Protein AF-A0A6A4ZDL8-F1 (afdb_mo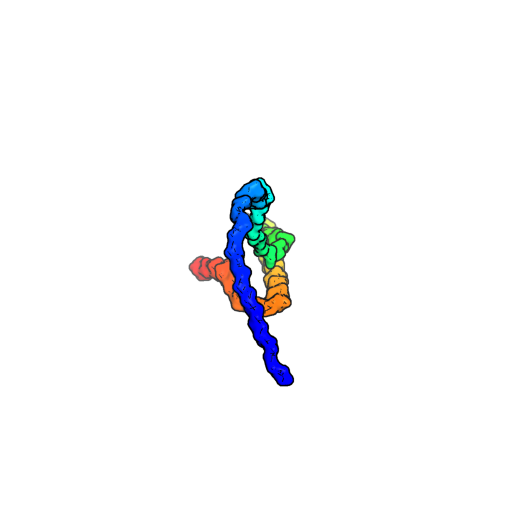nomer_lite)

Secondary structure (DSSP, 8-state):
------PPP----------S--GGGGSSS---------------S---HHHHHHHHHHHHHHHHHHH-TTT-S-THHHHHHHHHHHHHHHHHHHHHHHTTT---HHHHHHHHHHHHHHHHHHHHHH-

Structure (mmCIF, N/CA/C/O backbone):
data_AF-A0A6A4ZDL8-F1
#
_entry.id   AF-A0A6A4ZDL8-F1
#
loop_
_atom_site.group_PDB
_atom_site.id
_atom_site.type_symbol
_atom_site.label_atom_id
_atom_site.label_alt_id
_atom_site.label_comp_id
_atom_site.label_asym_id
_atom_site.label_entity_id
_atom_site.label_seq_id
_atom_site.pdbx_PDB_ins_code
_atom_site.Cartn_x
_atom_site.Cartn_y
_atom_site.Cartn_z
_atom_site.occupancy
_atom_site.B_iso_or_equiv
_atom_site.auth_seq_id
_atom_site.auth_comp_id
_atom_site.auth_asym_id
_atom_site.auth_atom_id
_atom_site.pdbx_PDB_model_num
ATOM 1 N N . MET A 1 1 ? -72.215 -21.010 59.159 1.00 45.88 1 MET A N 1
ATOM 2 C CA . MET A 1 1 ? -72.603 -22.416 58.915 1.00 45.88 1 MET A CA 1
ATOM 3 C C . MET A 1 1 ? -72.980 -22.518 57.434 1.00 45.88 1 MET A C 1
ATOM 5 O O . MET A 1 1 ? -73.878 -21.794 57.033 1.00 45.88 1 MET A O 1
ATOM 9 N N . LEU A 1 2 ? -72.205 -23.264 56.630 1.00 53.69 2 LEU A N 1
ATOM 10 C CA . LEU A 1 2 ? -72.341 -23.511 55.169 1.00 53.69 2 LEU A CA 1
ATOM 11 C C . LEU A 1 2 ? -73.713 -24.126 54.776 1.00 53.69 2 LEU A C 1
ATOM 13 O O . LEU A 1 2 ? -74.384 -24.572 55.709 1.00 53.69 2 LEU A O 1
ATOM 17 N N . PRO A 1 3 ? -74.111 -24.269 53.477 1.00 63.19 3 PRO A N 1
ATOM 18 C CA . PRO A 1 3 ? -73.304 -24.246 52.224 1.00 63.19 3 PRO A CA 1
ATOM 19 C C . PRO A 1 3 ? -73.898 -23.484 50.993 1.00 63.19 3 PRO A C 1
ATOM 21 O O . PRO A 1 3 ? -75.104 -23.262 50.930 1.00 63.19 3 PRO A O 1
ATOM 24 N N . PRO A 1 4 ? -73.100 -23.167 49.944 1.00 60.72 4 PRO A N 1
ATOM 25 C CA . PRO A 1 4 ? -73.609 -22.849 48.603 1.00 60.72 4 PRO A CA 1
ATOM 26 C C . PRO A 1 4 ? -73.705 -24.118 47.730 1.00 60.72 4 PRO A C 1
ATOM 28 O O . PRO A 1 4 ? -72.697 -24.762 47.443 1.00 60.72 4 PRO A O 1
ATOM 31 N N . HIS A 1 5 ? -74.919 -24.480 47.302 1.00 64.38 5 HIS A N 1
ATOM 32 C CA . HIS A 1 5 ? -75.183 -25.628 46.427 1.00 64.38 5 HIS A CA 1
ATOM 33 C C . HIS A 1 5 ? -75.458 -25.182 44.979 1.00 64.38 5 HIS A C 1
ATOM 35 O O . HIS A 1 5 ? -76.423 -24.477 44.710 1.00 64.38 5 HIS A O 1
ATOM 41 N N . ALA A 1 6 ? -74.570 -25.626 44.086 1.00 61.38 6 ALA A N 1
ATOM 42 C CA . ALA A 1 6 ? -74.754 -26.023 42.686 1.00 61.38 6 ALA A CA 1
ATOM 43 C C . ALA A 1 6 ? -75.804 -25.307 41.802 1.00 61.38 6 ALA A C 1
ATOM 45 O O . ALA A 1 6 ? -77.006 -25.537 41.896 1.00 61.38 6 ALA A O 1
ATOM 46 N N . THR A 1 7 ? -75.304 -24.582 40.800 1.00 68.44 7 THR A N 1
ATOM 47 C CA . THR A 1 7 ? -75.997 -24.295 39.534 1.00 68.44 7 THR A CA 1
ATOM 48 C C . THR A 1 7 ? -76.058 -25.566 38.672 1.00 68.44 7 THR A C 1
ATOM 50 O O . THR A 1 7 ? -75.014 -26.201 38.500 1.00 68.44 7 THR A O 1
ATOM 53 N N . PRO A 1 8 ? -77.201 -25.936 38.067 1.00 63.53 8 PRO A N 1
ATOM 54 C CA . PRO A 1 8 ? -77.215 -26.918 36.996 1.00 63.53 8 PRO A CA 1
ATOM 55 C C . PRO A 1 8 ? -77.101 -26.248 35.620 1.00 63.53 8 PRO A C 1
ATOM 57 O O . PRO A 1 8 ? -77.808 -25.304 35.273 1.00 63.53 8 PRO A O 1
ATOM 60 N N . LEU A 1 9 ? -76.171 -26.808 34.859 1.00 63.38 9 LEU A N 1
ATOM 61 C CA . LEU A 1 9 ? -75.949 -26.711 33.426 1.00 63.38 9 LEU A CA 1
ATOM 62 C C . LEU A 1 9 ? -77.227 -27.092 32.649 1.00 63.38 9 LEU A C 1
ATOM 64 O O . LEU A 1 9 ? -77.770 -28.171 32.878 1.00 63.38 9 LEU A O 1
ATOM 68 N N . ASN A 1 10 ? -77.667 -26.267 31.693 1.00 58.25 10 ASN A N 1
ATOM 69 C CA . ASN A 1 10 ? -78.458 -26.759 30.563 1.00 58.25 10 ASN A CA 1
ATOM 70 C C . ASN A 1 10 ? -77.912 -26.188 29.246 1.00 58.25 10 ASN A C 1
ATOM 72 O O . ASN A 1 10 ? -77.596 -25.005 29.136 1.00 58.25 10 ASN A O 1
ATOM 76 N N . SER A 1 11 ? -77.736 -27.101 28.302 1.00 57.69 11 SER A N 1
ATOM 77 C CA . SER A 1 11 ? -76.940 -27.055 27.071 1.00 57.69 11 SER A CA 1
ATOM 78 C C . SER A 1 11 ? -77.685 -26.483 25.838 1.00 57.69 11 SER A C 1
ATOM 80 O O . SER A 1 11 ? -78.909 -26.374 25.873 1.00 57.69 11 SER A O 1
ATOM 82 N N . PRO A 1 12 ? -76.954 -26.133 24.748 1.00 64.69 12 PRO A N 1
ATOM 83 C CA . PRO A 1 12 ? -77.443 -25.530 23.483 1.00 64.69 12 PRO A CA 1
ATOM 84 C C . PRO A 1 12 ? -77.886 -26.638 22.479 1.00 64.69 12 PRO A C 1
ATOM 86 O O . PRO A 1 12 ? -77.955 -27.784 22.928 1.00 64.69 12 PRO A O 1
ATOM 89 N N . PRO A 1 13 ? -78.108 -26.440 21.147 1.00 57.00 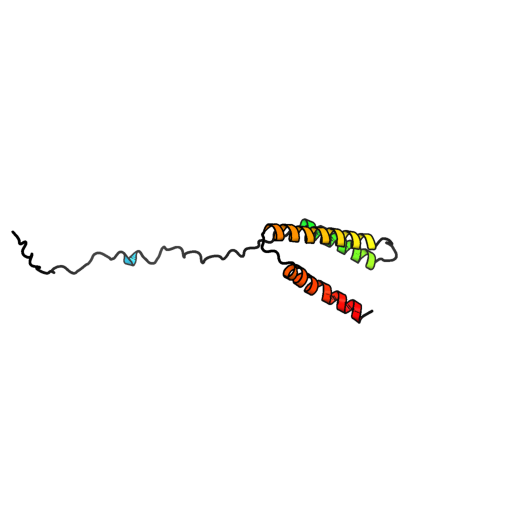13 PRO A N 1
ATOM 90 C CA . PRO A 1 13 ? -78.120 -25.244 20.276 1.00 57.00 13 PRO A CA 1
ATOM 91 C C . PRO A 1 13 ? -79.356 -25.161 19.331 1.00 57.00 13 PRO A C 1
ATOM 93 O O . PRO A 1 13 ? -79.997 -26.162 19.029 1.00 57.00 13 PRO A O 1
ATOM 96 N N . THR A 1 14 ? -79.673 -24.001 18.750 1.00 54.94 14 THR A N 1
ATOM 97 C CA . THR A 1 14 ? -80.471 -23.937 17.502 1.00 54.94 14 THR A CA 1
ATOM 98 C C . THR A 1 14 ? -80.088 -22.677 16.739 1.00 54.94 14 THR A C 1
ATOM 100 O O . THR A 1 14 ? -80.277 -21.575 17.245 1.00 54.94 14 THR A O 1
ATOM 103 N N . GLY A 1 15 ? -79.526 -22.856 15.544 1.00 46.91 15 GLY A N 1
ATOM 104 C CA . GLY A 1 15 ? -79.134 -21.768 14.647 1.00 46.91 15 GLY A CA 1
ATOM 105 C C . GLY A 1 15 ? -77.670 -21.840 14.223 1.00 46.91 15 GLY A C 1
ATOM 106 O O . GLY A 1 15 ? -76.905 -20.916 14.482 1.00 46.91 15 GLY A O 1
ATOM 107 N N . ALA A 1 16 ? -77.271 -22.951 13.605 1.00 47.09 16 ALA A N 1
ATOM 108 C CA . ALA A 1 16 ? -76.225 -22.896 12.588 1.00 47.09 16 ALA A CA 1
ATOM 109 C C . ALA A 1 16 ? -76.858 -22.395 11.276 1.00 47.09 16 ALA A C 1
ATOM 111 O O . ALA A 1 16 ? -78.072 -22.506 11.128 1.00 47.09 16 ALA A O 1
ATOM 112 N N . GLU A 1 17 ? -76.014 -21.918 10.353 1.00 48.44 17 GLU A N 1
ATOM 113 C CA . GLU A 1 17 ? -76.322 -21.427 8.992 1.00 48.44 17 GLU A CA 1
ATOM 114 C C . GLU A 1 17 ? -76.623 -19.914 8.960 1.00 48.44 17 GLU A C 1
ATOM 116 O O . GLU A 1 17 ? -77.759 -19.478 9.075 1.00 48.44 17 GLU A O 1
ATOM 121 N N . SER A 1 18 ? -75.647 -18.993 8.987 1.00 50.56 18 SER A N 1
ATOM 122 C CA . SER A 1 18 ? -74.374 -18.868 8.247 1.00 50.56 18 SER A CA 1
ATOM 123 C C . SER A 1 18 ? -74.539 -18.734 6.730 1.00 50.56 18 SER A C 1
ATOM 125 O O . SER A 1 18 ? -74.038 -19.559 5.978 1.00 50.56 18 SER A O 1
ATOM 127 N N . ASP A 1 19 ? -75.189 -17.651 6.301 1.00 52.19 19 ASP A N 1
ATOM 128 C CA . ASP A 1 19 ? -75.126 -17.172 4.913 1.00 52.19 19 ASP A CA 1
ATOM 129 C C . ASP A 1 19 ? -74.842 -15.660 4.866 1.00 52.19 19 ASP A C 1
ATOM 131 O O . ASP A 1 19 ? -75.490 -14.855 4.201 1.00 52.19 19 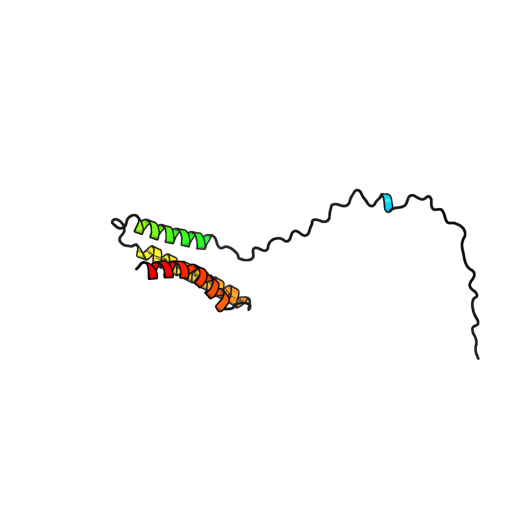ASP A O 1
ATOM 135 N N . THR A 1 20 ? -73.848 -15.250 5.653 1.00 56.06 20 THR A N 1
ATOM 136 C CA . THR A 1 20 ? -73.175 -13.963 5.484 1.00 56.06 20 THR A CA 1
ATOM 137 C C . THR A 1 20 ? -71.764 -14.264 5.021 1.00 56.06 20 THR A C 1
ATOM 139 O O . THR A 1 20 ? -70.924 -14.679 5.821 1.00 56.06 20 THR A O 1
ATOM 142 N N . LEU A 1 21 ? -71.569 -14.109 3.713 1.00 51.59 21 LEU A N 1
ATOM 143 C CA . LEU A 1 21 ? -70.305 -14.002 2.996 1.00 51.59 21 LEU A CA 1
ATOM 144 C C . LEU A 1 21 ? -69.114 -13.765 3.940 1.00 51.59 21 LEU A C 1
ATOM 146 O O . LEU A 1 21 ? -68.959 -12.707 4.554 1.00 51.59 21 LEU A O 1
ATOM 150 N N . HIS A 1 22 ? -68.331 -14.825 4.099 1.00 55.47 22 HIS A N 1
ATOM 151 C CA . HIS A 1 22 ? -67.212 -14.919 5.018 1.00 55.47 22 HIS A CA 1
ATOM 152 C C . HIS A 1 22 ? -66.142 -13.876 4.633 1.00 55.47 22 HIS A C 1
ATOM 154 O O . HIS A 1 22 ? -65.818 -13.750 3.452 1.00 55.47 22 HIS A O 1
ATOM 160 N N . PRO A 1 23 ? -65.498 -13.186 5.591 1.00 58.38 23 PRO A N 1
ATOM 161 C CA . PRO A 1 23 ? -64.386 -12.263 5.321 1.00 58.38 23 PRO A CA 1
ATOM 162 C C . PRO A 1 23 ? -63.163 -12.896 4.621 1.00 58.38 23 PRO A C 1
ATOM 164 O O . PRO A 1 23 ? -62.200 -12.191 4.321 1.00 58.38 23 PRO A O 1
ATOM 167 N N . SER A 1 24 ? -63.178 -14.211 4.374 1.00 57.00 24 SER A N 1
ATOM 168 C CA . SER A 1 24 ? -62.089 -14.972 3.755 1.00 57.00 24 SER A CA 1
ATOM 169 C C . SER A 1 24 ? -61.930 -14.729 2.251 1.00 57.00 24 SER A C 1
ATOM 171 O O . SER A 1 24 ? -60.833 -14.947 1.745 1.00 57.00 24 SER A O 1
ATOM 173 N N . ASP A 1 25 ? -62.939 -14.199 1.550 1.00 51.25 25 ASP A N 1
ATOM 174 C CA . ASP A 1 25 ? -62.797 -13.826 0.127 1.00 51.25 25 ASP A CA 1
ATOM 175 C C . ASP A 1 25 ? -62.057 -12.484 -0.054 1.00 51.25 25 ASP A C 1
ATOM 177 O O . ASP A 1 25 ? -61.507 -12.189 -1.114 1.00 51.25 25 ASP A O 1
ATOM 181 N N . THR A 1 26 ? -61.947 -11.697 1.021 1.00 55.72 26 THR A N 1
ATOM 182 C CA . THR A 1 26 ? -61.179 -10.440 1.078 1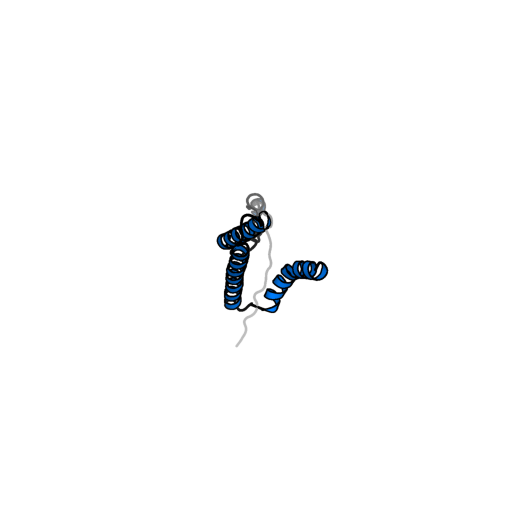.00 55.72 26 THR A CA 1
ATOM 183 C C . THR A 1 26 ? -59.675 -10.681 1.308 1.00 55.72 26 THR A C 1
ATOM 185 O O . THR A 1 26 ? -58.878 -9.744 1.275 1.00 55.72 26 THR A O 1
ATOM 188 N N . LEU A 1 27 ? -59.242 -11.931 1.523 1.00 58.44 27 LEU A N 1
ATOM 189 C CA . LEU A 1 27 ? -57.893 -12.275 1.995 1.00 58.44 27 LEU A CA 1
ATOM 190 C C . LEU A 1 27 ? -56.911 -12.809 0.930 1.00 58.44 27 LEU A C 1
ATOM 192 O O . LEU A 1 27 ? -55.923 -13.428 1.320 1.00 58.44 27 LEU A O 1
ATOM 196 N N . LEU A 1 28 ? -57.092 -12.576 -0.384 1.00 59.75 28 LEU A N 1
ATOM 197 C CA . LEU A 1 28 ? -56.104 -13.073 -1.373 1.00 59.75 28 LEU A CA 1
ATOM 198 C C . LEU A 1 28 ? -55.646 -12.188 -2.550 1.00 59.75 28 LEU A C 1
ATOM 200 O O . LEU A 1 28 ? -54.766 -12.650 -3.274 1.00 59.75 28 LEU A O 1
ATOM 204 N N . LEU A 1 29 ? -56.108 -10.943 -2.757 1.00 59.31 29 LEU A N 1
ATOM 205 C CA . LEU A 1 29 ? -55.674 -10.181 -3.957 1.00 59.31 29 LEU A CA 1
ATOM 206 C C . LEU A 1 29 ? -55.054 -8.792 -3.746 1.00 59.31 29 LEU A C 1
ATOM 208 O O . LEU A 1 29 ? -54.631 -8.177 -4.719 1.00 59.31 29 LEU A O 1
ATOM 212 N N . THR A 1 30 ? -54.869 -8.335 -2.504 1.00 61.12 30 THR A N 1
ATOM 213 C CA . THR A 1 30 ? -54.086 -7.110 -2.240 1.00 61.12 30 THR A CA 1
ATOM 214 C C . THR A 1 30 ? -53.238 -7.249 -0.977 1.00 61.12 30 THR A C 1
ATOM 216 O O . THR A 1 30 ? -53.388 -6.510 -0.010 1.00 61.12 30 THR A O 1
ATOM 219 N N . MET A 1 31 ? -52.313 -8.207 -0.972 1.00 58.75 31 MET A N 1
ATOM 220 C CA . MET A 1 31 ? -51.112 -8.103 -0.145 1.00 58.75 31 MET A CA 1
ATOM 221 C C . MET A 1 31 ? -49.946 -7.778 -1.079 1.00 58.75 31 MET A C 1
ATOM 223 O O . MET A 1 31 ? -49.618 -8.614 -1.923 1.00 58.75 31 MET A O 1
ATOM 227 N N . PRO A 1 32 ? -49.285 -6.610 -0.972 1.00 64.62 32 PRO A N 1
ATOM 228 C CA . PRO A 1 32 ? -47.961 -6.488 -1.552 1.00 64.62 32 PRO A CA 1
ATOM 229 C C . PRO A 1 32 ? -47.081 -7.521 -0.848 1.00 64.62 32 PRO A C 1
ATOM 231 O O . PRO A 1 32 ? -46.961 -7.520 0.380 1.00 64.62 32 PRO A O 1
ATOM 234 N N . ALA A 1 33 ? -46.524 -8.442 -1.632 1.00 62.84 33 ALA A N 1
ATOM 235 C CA . ALA A 1 33 ? -45.557 -9.419 -1.172 1.00 62.84 33 ALA A CA 1
ATOM 236 C C . ALA A 1 33 ? -44.541 -8.728 -0.253 1.00 62.84 33 ALA A C 1
ATOM 238 O O . ALA A 1 33 ? -43.861 -7.783 -0.656 1.00 62.84 33 ALA A O 1
ATOM 239 N N . LYS A 1 34 ? -44.485 -9.186 1.002 1.00 53.62 34 LYS A N 1
ATOM 240 C CA . LYS A 1 34 ? -43.476 -8.802 1.989 1.00 53.62 34 LYS A CA 1
ATOM 241 C C . LYS A 1 34 ? -42.121 -8.870 1.280 1.00 53.62 34 LYS A C 1
ATOM 243 O O . LYS A 1 34 ? -41.770 -9.964 0.833 1.00 53.62 34 LYS A O 1
ATOM 248 N N . PRO A 1 35 ? -41.399 -7.748 1.100 1.00 61.12 35 PRO A N 1
ATOM 249 C CA . PRO A 1 35 ? -40.148 -7.779 0.370 1.00 61.12 35 PRO A CA 1
ATOM 250 C C . PRO A 1 35 ? -39.255 -8.765 1.106 1.00 61.12 35 PRO A C 1
ATOM 252 O O . PRO A 1 35 ? -38.998 -8.613 2.305 1.00 61.12 35 PRO A O 1
ATOM 255 N N . ALA A 1 36 ? -38.889 -9.833 0.395 1.00 64.12 36 ALA A N 1
ATOM 256 C CA . ALA A 1 36 ? -37.918 -10.803 0.848 1.00 64.12 36 ALA A CA 1
ATOM 257 C C . ALA A 1 36 ? -36.763 -10.015 1.451 1.00 64.12 36 ALA A C 1
ATOM 259 O O . ALA A 1 36 ? -36.272 -9.080 0.818 1.00 64.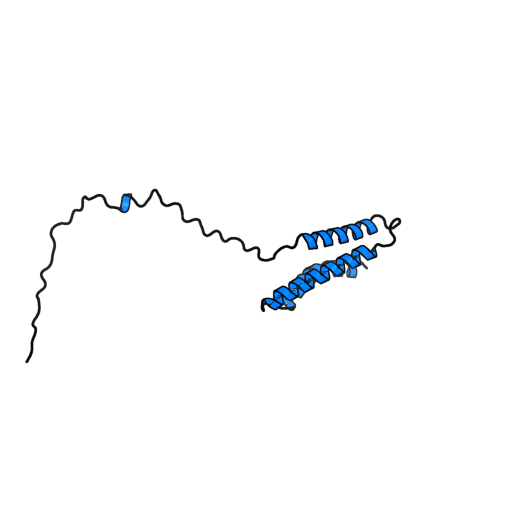12 36 ALA A O 1
ATOM 260 N N . LEU A 1 37 ? -36.439 -10.342 2.700 1.00 59.59 37 LEU A N 1
ATOM 261 C CA . LEU A 1 37 ? -35.378 -9.751 3.496 1.00 59.59 37 LEU A CA 1
ATOM 262 C C . LEU A 1 37 ? -34.147 -9.560 2.600 1.00 59.59 37 LEU A C 1
ATOM 264 O O . LEU A 1 37 ? -33.392 -10.502 2.370 1.00 59.59 37 LEU A O 1
ATOM 268 N N . GLN A 1 38 ? -33.979 -8.364 2.032 1.00 62.44 38 GLN A N 1
ATOM 269 C CA . GLN A 1 38 ? -32.783 -8.041 1.281 1.00 62.44 38 GLN A CA 1
ATOM 270 C C . GLN A 1 38 ? -31.703 -7.953 2.343 1.00 62.44 38 GLN A C 1
ATOM 272 O O . GLN A 1 38 ? -31.599 -6.960 3.062 1.00 62.44 38 GLN A O 1
ATOM 277 N N . THR A 1 39 ? -30.946 -9.036 2.504 1.00 57.31 39 THR A N 1
ATOM 278 C CA . THR A 1 39 ? -29.682 -9.025 3.223 1.00 57.31 39 THR A CA 1
ATOM 279 C C . THR A 1 39 ? -28.790 -8.064 2.458 1.00 57.31 39 THR A C 1
ATOM 281 O O . THR A 1 39 ? -28.117 -8.439 1.493 1.00 57.31 39 THR A O 1
ATOM 284 N N . HIS A 1 40 ? -28.882 -6.788 2.824 1.00 52.56 40 HIS A N 1
ATOM 285 C CA . HIS A 1 40 ? -28.004 -5.744 2.348 1.00 52.56 40 HIS A CA 1
ATOM 286 C C . HIS A 1 40 ? -26.605 -6.251 2.670 1.00 52.56 40 HIS A C 1
ATOM 288 O O . HIS A 1 40 ? -26.251 -6.394 3.840 1.00 52.56 40 HIS A O 1
ATOM 294 N N . HIS A 1 41 ? -25.866 -6.661 1.640 1.00 55.06 41 HIS A N 1
ATOM 295 C CA . HIS A 1 41 ? -24.524 -7.181 1.816 1.00 55.06 41 HIS A CA 1
ATOM 296 C C . HIS A 1 41 ? -23.721 -6.040 2.419 1.00 55.06 41 HIS A C 1
ATOM 298 O O . HIS A 1 41 ? -23.435 -5.035 1.766 1.00 55.06 41 HIS A O 1
ATOM 304 N N . SER A 1 42 ? -23.459 -6.153 3.715 1.00 47.38 42 SER A N 1
ATOM 305 C CA . SER A 1 42 ? -22.640 -5.215 4.446 1.00 47.38 42 SER A CA 1
ATOM 306 C C . SER A 1 42 ? -21.289 -5.172 3.742 1.00 47.38 42 SER A C 1
ATOM 308 O O . SER A 1 42 ? -20.502 -6.112 3.835 1.00 47.38 42 SER A O 1
ATOM 310 N N . HIS A 1 43 ? -20.986 -4.059 3.085 1.00 56.69 43 HIS A N 1
ATOM 311 C CA . HIS A 1 43 ? -19.616 -3.665 2.798 1.00 56.69 43 HIS A CA 1
ATOM 312 C C . HIS A 1 43 ? -19.132 -2.725 3.915 1.00 56.69 43 HIS A C 1
ATOM 314 O O . HIS A 1 43 ? -19.185 -1.510 3.733 1.00 56.69 43 HIS A O 1
ATOM 320 N N . PRO A 1 44 ? -18.632 -3.201 5.078 1.00 51.97 44 PRO A N 1
ATOM 321 C CA . PRO A 1 44 ? -18.043 -2.315 6.066 1.00 51.97 44 PRO A CA 1
ATOM 322 C C . PRO A 1 44 ? -16.515 -2.423 6.046 1.00 51.97 44 PRO A C 1
ATOM 324 O O . PRO A 1 44 ? -15.875 -2.565 7.087 1.00 51.97 44 PRO A O 1
ATOM 327 N N . ILE A 1 45 ? -15.897 -2.296 4.874 1.00 58.62 45 ILE A N 1
ATOM 328 C CA . ILE A 1 45 ? -14.533 -1.772 4.801 1.00 58.62 45 ILE A CA 1
ATOM 329 C C . ILE A 1 45 ? -14.610 -0.568 3.882 1.00 58.62 45 ILE A C 1
ATOM 331 O O . ILE A 1 45 ? -14.669 -0.721 2.671 1.00 58.62 45 ILE A O 1
ATOM 335 N N . ALA A 1 46 ? -14.666 0.625 4.480 1.00 61.81 46 ALA A N 1
ATOM 336 C CA . ALA A 1 46 ? -14.574 1.890 3.763 1.00 61.81 46 ALA A CA 1
ATOM 337 C C . ALA A 1 46 ? -13.321 1.867 2.874 1.00 61.81 46 ALA A C 1
ATOM 339 O O . ALA A 1 46 ? -12.199 2.038 3.361 1.00 61.81 46 ALA A O 1
ATOM 340 N N . TYR A 1 47 ? -13.531 1.565 1.596 1.00 63.91 47 TYR A N 1
ATOM 341 C CA . TYR A 1 47 ? -12.500 1.528 0.579 1.00 63.91 47 TYR A CA 1
ATOM 342 C C . TYR A 1 47 ? -12.054 2.960 0.328 1.00 63.91 47 TYR A C 1
ATOM 344 O O . TYR A 1 47 ? -12.859 3.805 -0.059 1.00 63.91 47 TYR A O 1
ATOM 352 N N . ARG A 1 48 ? -10.784 3.256 0.607 1.00 71.94 48 ARG A N 1
ATOM 353 C CA . ARG A 1 48 ? -10.242 4.601 0.422 1.00 71.94 48 ARG A CA 1
ATOM 354 C C . ARG A 1 48 ? -9.541 4.665 -0.925 1.00 71.94 48 ARG A C 1
ATOM 356 O O . ARG A 1 48 ? -8.332 4.447 -1.005 1.00 71.94 48 ARG A O 1
ATOM 363 N N . ALA A 1 49 ? -10.340 4.913 -1.960 1.00 79.44 49 ALA A N 1
ATOM 364 C CA . ALA A 1 49 ? -9.887 4.967 -3.346 1.00 79.44 49 ALA A CA 1
ATOM 365 C C . ALA A 1 49 ? -8.716 5.946 -3.534 1.00 79.44 49 ALA A C 1
ATOM 367 O O . ALA A 1 49 ? -7.786 5.633 -4.265 1.00 79.44 49 ALA A O 1
ATOM 368 N N . ASP A 1 50 ? -8.700 7.058 -2.795 1.00 83.88 50 ASP A N 1
ATOM 369 C CA . ASP A 1 50 ? -7.644 8.078 -2.865 1.00 83.88 50 ASP A CA 1
ATOM 370 C C . ASP A 1 50 ? -6.245 7.503 -2.574 1.00 83.88 50 ASP A C 1
ATOM 372 O O . ASP A 1 50 ? -5.276 7.782 -3.279 1.00 83.88 50 ASP A O 1
ATOM 376 N N . ILE A 1 51 ? -6.138 6.649 -1.550 1.00 84.25 51 ILE A N 1
ATOM 377 C CA . ILE A 1 51 ? -4.861 6.055 -1.125 1.00 84.25 51 ILE A CA 1
ATOM 378 C C . ILE A 1 51 ? -4.442 4.932 -2.074 1.00 84.25 51 ILE A C 1
ATOM 380 O O . ILE A 1 51 ? -3.253 4.743 -2.332 1.00 84.25 51 ILE A O 1
ATOM 384 N N . ASP A 1 52 ? -5.411 4.195 -2.615 1.00 85.00 52 ASP A N 1
ATOM 385 C CA . ASP A 1 52 ? -5.132 3.176 -3.622 1.00 85.00 52 ASP A CA 1
ATOM 386 C C . ASP A 1 52 ? -4.688 3.795 -4.958 1.00 85.00 52 ASP A C 1
ATOM 388 O O . ASP A 1 52 ? -3.740 3.309 -5.572 1.00 85.00 52 ASP A O 1
ATOM 392 N N . GLY A 1 53 ? -5.278 4.928 -5.350 1.00 86.81 53 GLY A N 1
ATOM 393 C CA . GLY A 1 53 ? -4.859 5.714 -6.511 1.00 86.81 53 GLY A CA 1
ATOM 394 C C . GLY A 1 53 ? -3.434 6.248 -6.368 1.00 86.81 53 GLY A C 1
ATOM 395 O O . GLY A 1 53 ? -2.631 6.126 -7.293 1.00 86.81 53 GLY A O 1
ATOM 396 N N . LEU A 1 54 ? -3.068 6.748 -5.183 1.00 88.00 54 LEU A N 1
ATOM 397 C CA . LEU A 1 54 ? -1.697 7.189 -4.913 1.00 88.00 54 LEU A CA 1
ATOM 398 C C . LEU A 1 54 ? -0.695 6.023 -4.986 1.00 88.00 54 LEU A C 1
ATOM 400 O O . LEU A 1 54 ? 0.413 6.171 -5.503 1.00 88.00 54 LEU A O 1
ATOM 404 N N . ARG A 1 55 ? -1.100 4.834 -4.529 1.00 88.44 55 ARG A N 1
ATOM 405 C CA . ARG A 1 55 ? -0.299 3.615 -4.669 1.00 88.44 55 ARG A CA 1
ATOM 406 C C . ARG A 1 55 ? -0.150 3.200 -6.135 1.00 88.44 55 ARG A C 1
ATOM 408 O O . ARG A 1 55 ? 0.951 2.835 -6.542 1.00 88.44 55 ARG A O 1
ATOM 415 N N . ALA A 1 56 ? -1.220 3.273 -6.926 1.00 90.19 56 ALA A N 1
ATOM 416 C CA . ALA A 1 56 ? -1.186 2.984 -8.359 1.00 90.19 56 ALA A CA 1
ATOM 417 C C . ALA A 1 56 ? -0.254 3.945 -9.109 1.00 90.19 56 ALA A C 1
ATOM 419 O O . ALA A 1 56 ? 0.529 3.508 -9.953 1.00 90.19 56 ALA A O 1
ATOM 420 N N . LEU A 1 57 ? -0.266 5.231 -8.748 1.00 90.88 57 LEU A N 1
ATOM 421 C CA . LEU A 1 57 ? 0.661 6.220 -9.292 1.00 90.88 57 LEU A CA 1
ATOM 422 C C . LEU A 1 57 ? 2.120 5.871 -8.958 1.00 90.88 57 LEU A C 1
ATOM 424 O O . LEU A 1 57 ? 2.972 5.889 -9.845 1.00 90.88 57 LEU A O 1
ATOM 428 N N . ALA A 1 58 ? 2.402 5.483 -7.709 1.00 90.00 58 ALA A N 1
ATOM 429 C CA . ALA A 1 58 ? 3.742 5.071 -7.294 1.00 90.00 58 ALA A CA 1
ATOM 430 C C . ALA A 1 58 ? 4.236 3.840 -8.077 1.00 90.00 58 ALA A C 1
ATOM 432 O O . ALA A 1 58 ? 5.340 3.856 -8.617 1.00 90.00 58 ALA A O 1
ATOM 433 N N . VAL A 1 59 ? 3.400 2.804 -8.225 1.00 89.38 59 VAL A N 1
ATOM 434 C CA . VAL A 1 59 ? 3.726 1.619 -9.045 1.00 89.38 59 VAL A CA 1
ATOM 435 C C . VAL A 1 59 ? 3.931 1.996 -10.512 1.00 89.38 59 VAL A C 1
ATOM 437 O O . VAL A 1 59 ? 4.851 1.487 -11.146 1.00 89.38 59 VAL A O 1
ATOM 440 N N . THR A 1 60 ? 3.127 2.915 -11.051 1.00 89.62 60 THR A N 1
ATOM 441 C CA . THR A 1 60 ? 3.280 3.402 -12.431 1.00 89.62 60 THR A CA 1
ATOM 442 C C . THR A 1 60 ? 4.655 4.034 -12.634 1.00 89.62 60 THR A C 1
ATOM 444 O O . THR A 1 60 ? 5.338 3.706 -13.602 1.00 89.62 60 THR A O 1
ATOM 447 N N . ALA A 1 61 ? 5.117 4.861 -11.692 1.00 86.19 61 ALA A N 1
ATOM 448 C CA . ALA A 1 61 ? 6.467 5.420 -11.730 1.00 86.19 61 ALA A CA 1
ATOM 449 C C . ALA A 1 61 ? 7.561 4.330 -11.681 1.00 86.19 61 ALA A C 1
ATOM 451 O O . ALA A 1 61 ? 8.534 4.409 -12.431 1.00 86.19 61 ALA A O 1
ATOM 452 N N . VAL A 1 62 ? 7.386 3.281 -10.864 1.00 86.81 62 VAL A N 1
ATOM 453 C CA . VAL A 1 62 ? 8.319 2.136 -10.793 1.00 86.81 62 VAL A CA 1
ATOM 454 C C . VAL A 1 62 ? 8.386 1.374 -12.119 1.00 86.81 62 VAL A C 1
ATOM 456 O O . VAL A 1 62 ? 9.479 1.042 -12.582 1.00 86.81 62 VAL A O 1
ATOM 459 N N . VAL A 1 63 ? 7.234 1.104 -12.738 1.00 87.12 63 VAL A N 1
ATOM 460 C CA . VAL A 1 63 ? 7.149 0.399 -14.027 1.00 87.12 63 VAL A CA 1
ATOM 461 C C . VAL A 1 63 ? 7.768 1.238 -15.145 1.00 87.12 63 VAL A C 1
ATOM 463 O O . VAL A 1 63 ? 8.539 0.709 -15.941 1.00 87.12 63 VAL A O 1
ATOM 466 N N . LEU A 1 64 ? 7.497 2.547 -15.181 1.00 85.44 64 LEU A N 1
ATOM 467 C CA . LEU A 1 64 ? 8.083 3.458 -16.170 1.00 85.44 64 LEU A CA 1
ATOM 468 C C . LEU A 1 64 ? 9.610 3.522 -16.068 1.00 85.44 64 LEU A C 1
ATOM 470 O O . LEU A 1 64 ? 10.288 3.497 -17.094 1.00 85.44 64 LEU A O 1
ATOM 474 N N . PHE A 1 65 ? 10.157 3.547 -14.850 1.00 81.06 65 PHE A N 1
ATOM 475 C CA . PHE A 1 65 ? 11.604 3.484 -14.647 1.00 81.06 65 PHE A CA 1
ATOM 476 C C . PHE A 1 65 ? 12.207 2.172 -15.166 1.00 81.06 65 PHE A C 1
ATOM 478 O O . PHE A 1 65 ? 13.237 2.195 -15.834 1.00 81.06 65 PHE A O 1
ATOM 485 N N . HIS A 1 66 ? 11.555 1.035 -14.912 1.00 82.44 66 HIS A N 1
ATOM 486 C CA . HIS A 1 66 ? 12.019 -0.255 -15.432 1.00 82.44 66 HIS A CA 1
ATOM 487 C C . HIS A 1 66 ? 11.903 -0.355 -16.960 1.00 82.44 66 HIS A C 1
ATOM 489 O O . HIS A 1 66 ? 12.721 -1.027 -17.583 1.00 82.44 66 HIS A O 1
ATOM 495 N N . ALA A 1 67 ? 10.919 0.314 -17.570 1.00 82.50 67 ALA A N 1
ATOM 496 C CA . ALA A 1 67 ? 10.738 0.337 -19.020 1.00 82.50 67 ALA A CA 1
ATOM 497 C C . ALA A 1 67 ? 11.783 1.211 -19.742 1.00 82.50 67 ALA A C 1
ATOM 499 O O . ALA A 1 67 ? 12.211 0.864 -20.842 1.00 82.50 67 ALA A O 1
ATOM 500 N N . TYR A 1 68 ? 12.229 2.314 -19.123 1.00 80.94 68 TYR A N 1
ATOM 501 C CA . TYR A 1 68 ? 13.213 3.248 -19.695 1.00 80.94 68 TYR A CA 1
ATOM 502 C C . TYR A 1 68 ? 14.410 3.506 -18.756 1.00 80.94 68 TYR A C 1
ATOM 504 O O . TYR A 1 68 ? 14.664 4.651 -18.361 1.00 80.94 68 TYR A O 1
ATOM 512 N N . PRO A 1 69 ? 15.214 2.474 -18.439 1.00 72.81 69 PRO A N 1
ATOM 513 C CA . PRO A 1 69 ? 16.268 2.559 -17.423 1.00 72.81 69 PRO A CA 1
ATOM 514 C C . PRO A 1 69 ? 17.439 3.479 -17.810 1.00 72.81 69 PRO A C 1
ATOM 516 O O . PRO A 1 69 ? 18.231 3.866 -16.960 1.00 72.81 69 PRO A O 1
ATOM 519 N N . LYS A 1 70 ? 17.577 3.838 -19.095 1.00 69.38 70 LYS A N 1
ATOM 520 C CA . LYS A 1 70 ? 18.653 4.719 -19.590 1.00 69.38 70 LYS A CA 1
ATOM 521 C C . LYS A 1 70 ? 18.337 6.214 -19.458 1.00 69.38 70 LYS A C 1
ATOM 523 O O . LYS A 1 70 ? 19.247 7.027 -19.564 1.00 69.38 70 LYS A O 1
ATOM 528 N N . THR A 1 71 ? 17.068 6.576 -19.266 1.00 65.56 71 THR A N 1
ATOM 529 C CA . THR A 1 71 ? 16.601 7.977 -19.271 1.00 65.56 71 THR A CA 1
ATOM 530 C C . THR A 1 71 ? 16.323 8.493 -17.862 1.00 65.56 71 THR A C 1
ATOM 532 O O . THR A 1 71 ? 16.472 9.682 -17.594 1.00 65.56 71 THR A O 1
ATOM 535 N N . PHE A 1 72 ? 15.970 7.599 -16.940 1.00 62.38 72 PHE A N 1
ATOM 536 C CA . PHE A 1 72 ? 15.681 7.928 -15.552 1.00 62.38 72 PHE A CA 1
ATOM 537 C C . PHE A 1 72 ? 16.651 7.149 -14.664 1.00 62.38 72 PHE A C 1
ATOM 539 O O . PHE A 1 72 ? 16.704 5.934 -14.762 1.00 62.38 72 PHE A O 1
ATOM 546 N N . SER A 1 73 ? 17.426 7.838 -13.819 1.00 64.31 73 SER A N 1
ATOM 547 C CA . SER A 1 73 ? 18.362 7.229 -12.848 1.00 64.31 73 SER A CA 1
ATOM 548 C C . SER A 1 73 ? 17.715 7.018 -11.461 1.00 64.31 73 SER A C 1
ATOM 550 O O . SER A 1 73 ? 18.222 6.298 -10.607 1.00 64.31 73 SER A O 1
ATOM 552 N N . SER A 1 74 ? 16.536 7.608 -11.227 1.00 63.41 74 SER A N 1
ATOM 553 C CA . SER A 1 74 ? 15.899 7.735 -9.908 1.00 63.41 74 SER A CA 1
ATOM 554 C C . SER A 1 74 ? 14.800 6.700 -9.615 1.00 63.41 74 SER A C 1
ATOM 556 O O . SER A 1 74 ? 13.769 7.042 -9.036 1.00 63.41 74 SER A O 1
ATOM 558 N N . GLY A 1 75 ? 14.961 5.443 -10.022 1.00 65.88 75 GLY A N 1
ATOM 559 C CA . GLY A 1 75 ? 13.890 4.435 -9.937 1.00 65.88 75 GLY A CA 1
ATOM 560 C C . GLY A 1 75 ? 13.425 4.070 -8.539 1.00 65.88 75 GLY A C 1
ATOM 561 O O . GLY A 1 75 ? 12.300 3.611 -8.348 1.00 65.88 75 GLY A O 1
ATOM 562 N N . PHE A 1 76 ? 14.281 4.318 -7.554 1.00 72.38 76 PHE A N 1
ATOM 563 C CA . PHE A 1 76 ? 14.023 4.005 -6.157 1.00 72.38 76 PHE A CA 1
ATOM 564 C C . PHE A 1 76 ? 12.939 4.895 -5.540 1.00 72.38 76 PHE A C 1
ATOM 566 O O . PHE A 1 76 ? 12.207 4.428 -4.676 1.00 72.38 76 PHE A O 1
ATOM 573 N N . ILE A 1 77 ? 12.732 6.119 -6.051 1.00 83.19 77 ILE A N 1
ATOM 574 C CA . ILE A 1 77 ? 11.746 7.049 -5.476 1.00 83.19 77 ILE A CA 1
ATOM 575 C C . ILE A 1 77 ? 10.318 6.486 -5.530 1.00 83.19 77 ILE A C 1
ATOM 577 O O . ILE A 1 77 ? 9.546 6.648 -4.589 1.00 83.19 77 ILE A O 1
ATOM 581 N N . GLY A 1 78 ? 9.967 5.779 -6.611 1.00 83.75 78 GLY A N 1
ATOM 582 C CA . GLY A 1 78 ? 8.650 5.156 -6.751 1.00 83.75 78 GLY A CA 1
ATOM 583 C C . GLY A 1 78 ? 8.457 3.999 -5.771 1.00 83.75 78 GLY A C 1
ATOM 584 O O . GLY A 1 78 ? 7.368 3.826 -5.222 1.00 83.75 78 GLY A O 1
ATOM 585 N N . VAL A 1 79 ? 9.527 3.242 -5.511 1.00 85.31 79 VAL A N 1
ATOM 586 C CA . VAL A 1 79 ? 9.537 2.135 -4.549 1.00 85.31 79 VAL A CA 1
ATOM 587 C C . VAL A 1 79 ? 9.396 2.675 -3.123 1.00 85.31 79 VAL A C 1
ATOM 589 O O . VAL A 1 79 ? 8.529 2.208 -2.383 1.00 85.31 79 VAL A O 1
ATOM 592 N N . ASP A 1 80 ? 10.161 3.708 -2.766 1.00 88.38 80 ASP A N 1
ATOM 593 C CA . ASP A 1 80 ? 10.117 4.345 -1.445 1.00 88.38 80 ASP A CA 1
ATOM 594 C C . ASP A 1 80 ? 8.727 4.918 -1.145 1.00 88.38 80 ASP A C 1
ATOM 596 O O . ASP A 1 80 ? 8.124 4.616 -0.111 1.00 88.38 80 ASP A O 1
ATOM 600 N N . VAL A 1 81 ? 8.159 5.678 -2.087 1.00 89.19 81 VAL A N 1
ATOM 601 C CA . VAL A 1 81 ? 6.811 6.252 -1.956 1.00 89.19 81 VAL A CA 1
ATOM 602 C C . VAL A 1 81 ? 5.755 5.150 -1.819 1.00 89.19 81 VAL A C 1
ATOM 604 O O . VAL A 1 81 ? 4.888 5.228 -0.945 1.00 89.19 81 VAL A O 1
ATOM 607 N N . PHE A 1 82 ? 5.843 4.083 -2.621 1.00 89.06 82 PHE A N 1
ATOM 608 C CA . PHE A 1 82 ? 4.937 2.936 -2.525 1.00 89.06 82 PHE A CA 1
ATOM 609 C C . PHE A 1 82 ? 4.976 2.274 -1.139 1.00 89.06 82 PHE A C 1
ATOM 611 O O . PHE A 1 82 ? 3.918 1.964 -0.571 1.00 89.06 82 PHE A O 1
ATOM 618 N N . PHE A 1 83 ? 6.173 2.064 -0.582 1.00 86.44 83 PHE A N 1
ATOM 619 C CA . PHE A 1 83 ? 6.337 1.461 0.739 1.00 86.44 83 PHE A CA 1
ATOM 620 C C . PHE A 1 83 ? 5.807 2.362 1.855 1.00 86.44 83 PHE A C 1
ATOM 622 O O . PHE A 1 83 ? 5.100 1.864 2.734 1.00 86.44 83 PHE A O 1
ATOM 629 N N . VAL A 1 84 ? 6.059 3.673 1.796 1.00 91.44 84 VAL A N 1
ATOM 630 C CA . VAL A 1 84 ? 5.554 4.643 2.785 1.00 91.44 84 VAL A CA 1
ATOM 631 C C . VAL A 1 84 ? 4.022 4.672 2.805 1.00 91.44 84 VAL A C 1
ATOM 633 O O . VAL A 1 84 ? 3.414 4.532 3.870 1.00 91.44 84 VAL A O 1
ATOM 636 N N . ILE A 1 85 ? 3.376 4.778 1.638 1.00 91.06 85 ILE A N 1
ATOM 637 C CA . ILE A 1 85 ? 1.905 4.804 1.530 1.00 91.06 85 ILE A CA 1
ATOM 638 C C . ILE A 1 85 ? 1.301 3.484 2.008 1.00 91.06 85 ILE A C 1
ATOM 640 O O . ILE A 1 85 ? 0.304 3.466 2.737 1.00 91.06 85 ILE A O 1
ATOM 644 N N . SER A 1 86 ? 1.917 2.365 1.620 1.00 86.12 86 SER A N 1
ATOM 645 C CA . SER A 1 86 ? 1.487 1.049 2.076 1.00 86.12 86 SER A CA 1
ATOM 646 C C . SER A 1 86 ? 1.587 0.966 3.598 1.00 86.12 86 SER A C 1
ATOM 648 O O . SER A 1 86 ? 0.595 0.633 4.238 1.00 86.12 86 SER A O 1
ATOM 650 N N . GLY A 1 87 ? 2.718 1.353 4.195 1.00 86.12 87 GLY A N 1
ATOM 651 C CA . GLY A 1 87 ? 2.917 1.398 5.647 1.00 86.12 87 GLY A CA 1
ATOM 652 C C . GLY A 1 87 ? 1.853 2.220 6.378 1.00 86.12 87 GLY A C 1
ATOM 653 O O . GLY A 1 87 ? 1.274 1.752 7.358 1.00 86.12 87 GLY A O 1
ATOM 654 N N . PHE A 1 88 ? 1.509 3.396 5.854 1.00 88.12 88 PHE A N 1
ATOM 655 C CA . PHE A 1 88 ? 0.448 4.238 6.409 1.00 88.12 88 PHE A CA 1
ATOM 656 C C . PHE A 1 88 ? -0.923 3.541 6.427 1.00 88.12 88 PHE A C 1
ATOM 658 O O . PHE A 1 88 ? -1.612 3.528 7.453 1.00 88.12 88 PHE A O 1
ATOM 665 N N . LEU A 1 89 ? -1.326 2.923 5.312 1.00 85.50 89 LEU A N 1
ATOM 666 C CA . LEU A 1 89 ? -2.611 2.223 5.199 1.00 85.50 89 LEU A CA 1
ATOM 667 C C . LEU A 1 89 ? -2.663 1.010 6.134 1.00 85.50 89 LEU A C 1
ATOM 669 O O . LEU A 1 89 ? -3.657 0.771 6.819 1.00 85.50 89 LEU A O 1
ATOM 673 N N . ILE A 1 90 ? -1.564 0.266 6.184 1.00 84.12 90 ILE A N 1
ATOM 674 C CA . ILE A 1 90 ? -1.350 -0.894 7.044 1.00 84.12 90 ILE A CA 1
ATOM 675 C C . ILE A 1 90 ? -1.560 -0.526 8.521 1.00 84.12 90 ILE A C 1
ATOM 677 O O . ILE A 1 90 ? -2.335 -1.196 9.205 1.00 84.12 90 ILE A O 1
ATOM 681 N N . SER A 1 91 ? -0.903 0.540 8.983 1.00 86.12 91 SER A N 1
ATOM 682 C CA . SER A 1 91 ? -0.993 1.031 10.360 1.00 86.12 91 SER A CA 1
ATOM 683 C C . SER A 1 91 ? -2.372 1.612 10.664 1.00 86.12 91 SER A C 1
ATOM 685 O O . SER A 1 91 ? -2.908 1.398 11.746 1.00 86.12 91 SER A O 1
ATOM 687 N N . SER A 1 92 ? -2.999 2.278 9.692 1.00 83.56 92 SER A N 1
ATOM 688 C CA . SER A 1 92 ? -4.362 2.803 9.832 1.00 83.56 92 SER A CA 1
ATOM 689 C C . SER A 1 92 ? -5.396 1.692 10.036 1.00 83.56 92 SER A C 1
ATOM 691 O O . SER A 1 92 ? -6.307 1.836 10.850 1.00 83.56 92 SER A O 1
ATOM 693 N N . ILE A 1 93 ? -5.266 0.573 9.312 1.00 81.12 93 ILE A N 1
ATOM 694 C CA . ILE A 1 93 ? -6.126 -0.604 9.508 1.00 81.12 93 ILE A CA 1
ATOM 695 C C . ILE A 1 93 ? -5.883 -1.191 10.895 1.00 81.12 93 ILE A C 1
ATOM 697 O O . ILE A 1 93 ? -6.846 -1.416 11.620 1.00 81.12 93 ILE A O 1
ATOM 701 N N . LEU A 1 94 ? -4.616 -1.368 11.273 1.00 82.50 94 LEU A N 1
ATOM 702 C CA . LEU A 1 94 ? -4.226 -1.899 12.576 1.00 82.50 94 LEU A CA 1
ATOM 703 C C . LEU A 1 94 ? -4.831 -1.083 13.725 1.00 82.50 94 LEU A C 1
ATOM 705 O O . LEU A 1 94 ? -5.450 -1.640 14.624 1.00 82.50 94 LEU A O 1
ATOM 709 N N . PHE A 1 95 ? -4.722 0.244 13.660 1.00 83.50 95 PHE A N 1
ATOM 710 C CA . PHE A 1 95 ? -5.271 1.141 14.674 1.00 83.50 95 PHE A CA 1
ATOM 711 C C . PHE A 1 95 ? -6.803 1.060 14.738 1.00 83.50 95 PHE A C 1
ATOM 713 O O . PHE A 1 95 ? -7.387 1.026 15.821 1.00 83.50 95 PHE A O 1
ATOM 720 N N . LYS A 1 96 ? -7.462 0.969 13.574 1.00 82.12 96 LYS A N 1
ATOM 721 C CA . LYS A 1 96 ? -8.924 0.863 13.478 1.00 82.12 96 LYS A CA 1
ATOM 722 C C . LYS A 1 96 ? -9.451 -0.482 13.976 1.00 82.12 96 LYS A C 1
ATOM 724 O O . LYS A 1 96 ? -10.533 -0.525 14.552 1.00 82.12 96 LYS A O 1
ATOM 729 N N . GLU A 1 97 ? -8.735 -1.574 13.727 1.00 80.00 97 GLU A N 1
ATOM 730 C CA . GLU A 1 97 ? -9.099 -2.901 14.227 1.00 80.00 97 GLU A CA 1
ATOM 731 C C . GLU A 1 97 ? -8.796 -3.030 15.726 1.00 80.00 97 GLU A C 1
ATOM 733 O O . GLU A 1 97 ? -9.623 -3.565 16.461 1.00 80.00 97 GLU A O 1
ATOM 738 N N . ASN A 1 98 ? -7.679 -2.469 16.205 1.00 80.81 98 ASN A N 1
ATOM 739 C CA . ASN A 1 98 ? -7.344 -2.431 17.630 1.00 80.81 98 ASN A CA 1
ATOM 740 C C . ASN A 1 98 ? -8.399 -1.662 18.441 1.00 80.81 98 ASN A C 1
ATOM 742 O O . ASN A 1 98 ? -8.863 -2.143 19.470 1.00 80.81 98 ASN A O 1
ATOM 746 N N . ALA A 1 99 ? -8.869 -0.519 17.928 1.00 78.69 99 ALA A N 1
ATOM 747 C CA . ALA A 1 99 ? -9.963 0.241 18.538 1.00 78.69 99 ALA A CA 1
ATOM 748 C C . ALA A 1 99 ? -11.288 -0.548 18.628 1.00 78.69 99 ALA A C 1
ATOM 750 O O . ALA A 1 99 ? -12.148 -0.214 19.436 1.00 78.69 99 ALA A O 1
ATOM 751 N N . LYS A 1 100 ? -11.464 -1.595 17.810 1.00 79.12 100 LYS A N 1
ATOM 752 C CA . LYS A 1 100 ? -12.644 -2.474 17.818 1.00 79.12 100 LYS A CA 1
ATOM 753 C C . LYS A 1 100 ? -12.490 -3.704 18.720 1.00 79.12 100 LYS A C 1
ATOM 755 O O . LYS A 1 100 ? -13.412 -4.514 18.762 1.00 79.12 100 LYS A O 1
ATOM 760 N N . GLY A 1 101 ? -11.344 -3.895 19.380 1.00 75.75 101 GLY A N 1
ATOM 761 C CA . GLY A 1 101 ? -11.106 -4.984 20.342 1.00 75.75 101 GLY A CA 1
ATOM 762 C C . GLY A 1 101 ? -11.124 -6.414 19.776 1.00 75.75 101 GLY A C 1
ATOM 763 O O . GLY A 1 101 ? -10.950 -7.363 20.527 1.00 75.75 101 GLY A O 1
ATOM 764 N N . SER A 1 102 ? -11.316 -6.589 18.466 1.00 69.06 102 SER A N 1
ATOM 765 C CA . SER A 1 102 ? -11.358 -7.890 17.767 1.00 69.06 102 SER A CA 1
ATOM 766 C C . SER A 1 102 ? -10.072 -8.183 16.989 1.00 69.06 102 SER A C 1
ATOM 768 O O . SER A 1 102 ? -10.014 -9.099 16.168 1.00 69.06 102 SER A O 1
ATOM 770 N N . PHE A 1 103 ? -9.033 -7.379 17.211 1.00 71.50 103 PHE A N 1
ATOM 771 C CA . PHE A 1 103 ? -7.807 -7.459 16.442 1.00 71.50 103 PHE A CA 1
ATOM 772 C C . PHE A 1 103 ? -6.904 -8.600 16.914 1.00 71.50 103 PHE A C 1
ATOM 774 O O . PHE A 1 103 ? -6.466 -8.629 18.060 1.00 71.50 103 PHE A O 1
ATOM 781 N N . THR A 1 104 ? -6.562 -9.498 15.990 1.00 73.94 104 THR A N 1
ATOM 782 C CA . THR A 1 104 ? -5.544 -10.530 16.200 1.00 73.94 104 THR A CA 1
ATOM 783 C C . THR A 1 104 ? -4.419 -10.341 15.187 1.00 73.94 104 THR A C 1
ATOM 785 O O . THR A 1 104 ? -4.636 -10.430 13.976 1.00 73.94 104 THR A O 1
ATOM 788 N N . TYR A 1 105 ? -3.190 -10.130 15.673 1.00 74.44 105 TYR A N 1
ATOM 789 C CA . TYR A 1 105 ? -2.002 -9.969 14.824 1.00 74.44 105 TYR A CA 1
ATOM 790 C C . TYR A 1 105 ? -1.822 -11.154 13.858 1.00 74.44 105 TYR A C 1
ATOM 792 O O . TYR A 1 105 ? -1.494 -10.951 12.690 1.00 74.44 105 TYR A O 1
ATOM 800 N N . ALA A 1 106 ? -2.099 -12.382 14.308 1.00 74.94 106 ALA A N 1
ATOM 801 C CA . ALA A 1 106 ? -1.971 -13.592 13.493 1.00 74.94 106 ALA A CA 1
ATOM 802 C C . ALA A 1 106 ? -2.852 -13.564 12.229 1.00 74.94 106 ALA A C 1
ATOM 804 O O . ALA A 1 106 ? -2.382 -13.877 11.136 1.00 74.94 106 ALA A O 1
ATOM 805 N N . ASP A 1 107 ? -4.100 -13.112 12.341 1.00 76.44 107 ASP A N 1
ATOM 806 C CA . ASP A 1 107 ? -5.030 -13.013 11.210 1.00 76.44 107 ASP A CA 1
ATOM 807 C C . ASP A 1 107 ? -4.613 -11.938 10.205 1.00 76.44 107 ASP A C 1
ATOM 809 O O . ASP A 1 107 ? -4.751 -12.088 8.990 1.00 76.44 107 ASP A O 1
ATOM 813 N N . PHE A 1 108 ? -4.059 -10.844 10.707 1.00 77.81 108 PHE A N 1
ATOM 814 C CA . PHE A 1 108 ? -3.571 -9.755 9.880 1.00 77.81 108 PHE A CA 1
ATOM 815 C C . PHE A 1 108 ? -2.306 -10.129 9.100 1.00 77.81 108 PHE A C 1
ATOM 817 O O . PHE A 1 108 ? -2.225 -9.886 7.890 1.00 77.81 108 PHE A O 1
ATOM 8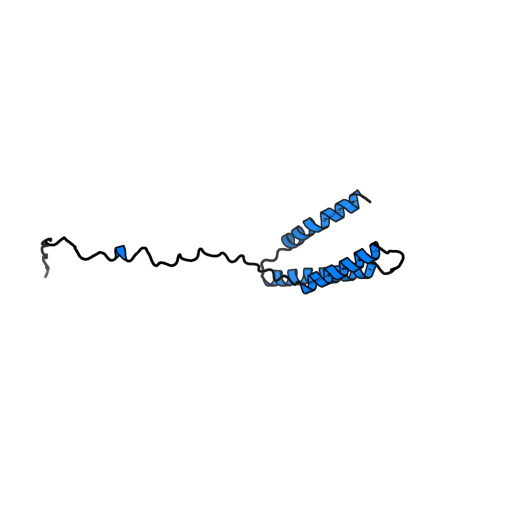24 N N . TYR A 1 109 ? -1.327 -10.739 9.773 1.00 78.44 109 TYR A N 1
ATOM 825 C CA . TYR A 1 109 ? -0.087 -11.174 9.137 1.00 78.44 109 TYR A CA 1
ATOM 826 C C . TYR A 1 109 ? -0.307 -12.385 8.226 1.00 78.44 109 TYR A C 1
ATOM 828 O O . TYR A 1 109 ? 0.265 -12.409 7.138 1.00 78.44 109 TYR A O 1
ATOM 836 N N . SER A 1 110 ? -1.184 -13.332 8.577 1.00 79.56 110 SER A N 1
ATOM 837 C CA . SER A 1 110 ? -1.466 -14.506 7.733 1.00 79.56 110 SER A CA 1
ATOM 838 C C . SER A 1 110 ? -2.007 -14.121 6.350 1.00 79.56 110 SER A C 1
ATOM 840 O O . SER A 1 110 ? -1.533 -14.639 5.335 1.00 79.56 110 SER A O 1
ATOM 842 N N . ARG A 1 111 ? -2.920 -13.141 6.279 1.00 80.81 111 ARG A N 1
ATOM 843 C CA . ARG A 1 111 ? -3.446 -12.589 5.016 1.00 80.81 111 ARG A CA 1
ATOM 844 C C . ARG A 1 111 ? -2.359 -11.944 4.156 1.00 80.81 111 ARG A C 1
ATOM 846 O O . ARG A 1 111 ? -2.397 -12.039 2.931 1.00 80.81 111 ARG A O 1
ATOM 853 N N . ARG A 1 112 ? -1.383 -11.286 4.785 1.00 80.50 112 ARG A N 1
ATOM 854 C CA . ARG A 1 112 ? -0.287 -10.602 4.079 1.00 80.50 112 ARG A CA 1
ATOM 855 C C . ARG A 1 112 ? 0.792 -11.552 3.612 1.00 80.50 112 ARG A C 1
ATOM 857 O O . ARG A 1 112 ? 1.215 -11.446 2.466 1.00 80.50 112 ARG A O 1
ATOM 864 N N . ILE A 1 113 ? 1.189 -12.492 4.464 1.00 83.06 113 ILE A N 1
ATOM 865 C CA . ILE A 1 113 ? 2.161 -13.529 4.126 1.00 83.06 113 ILE A CA 1
ATOM 866 C C . ILE A 1 113 ? 1.641 -14.305 2.919 1.00 83.06 113 ILE A C 1
ATOM 868 O O . ILE A 1 113 ? 2.320 -14.347 1.903 1.00 83.06 113 ILE A O 1
ATOM 872 N N . ARG A 1 114 ? 0.388 -14.774 2.933 1.00 83.06 114 ARG A N 1
ATOM 873 C CA . ARG A 1 114 ? -0.192 -15.514 1.797 1.00 83.06 114 ARG A CA 1
ATOM 874 C C . ARG A 1 114 ? -0.156 -14.751 0.460 1.00 83.06 114 ARG A C 1
ATOM 876 O O . ARG A 1 114 ? -0.197 -15.381 -0.589 1.00 83.06 114 ARG A O 1
ATOM 883 N N . ARG A 1 115 ? -0.059 -13.416 0.486 1.00 78.44 115 ARG A N 1
ATOM 884 C CA . ARG A 1 115 ? -0.003 -12.559 -0.707 1.00 78.44 115 ARG A CA 1
ATOM 885 C C . ARG A 1 115 ? 1.416 -12.144 -1.126 1.00 78.44 115 ARG A C 1
ATOM 887 O O . ARG A 1 115 ? 1.638 -11.967 -2.315 1.00 78.44 115 ARG A O 1
ATOM 894 N N . ILE A 1 116 ? 2.358 -11.972 -0.194 1.00 84.19 116 ILE A N 1
ATOM 895 C CA . ILE A 1 116 ? 3.738 -11.511 -0.482 1.00 84.19 116 ILE A CA 1
ATOM 896 C C . ILE A 1 116 ? 4.703 -12.692 -0.665 1.00 84.19 116 ILE A C 1
ATOM 898 O O . ILE A 1 116 ? 5.593 -12.651 -1.511 1.00 84.19 116 ILE A O 1
ATOM 902 N N . TYR A 1 117 ? 4.505 -13.762 0.107 1.00 82.62 117 TYR A N 1
ATOM 903 C CA . TYR A 1 117 ? 5.356 -14.953 0.096 1.00 82.62 117 TYR A CA 1
ATOM 904 C C . TYR A 1 117 ? 5.463 -15.645 -1.273 1.00 82.62 117 TYR A C 1
ATOM 906 O O . TYR A 1 117 ? 6.563 -16.078 -1.598 1.00 82.62 117 TYR A O 1
ATOM 914 N N . PRO A 1 118 ? 4.406 -15.720 -2.115 1.00 80.12 118 PRO A N 1
ATOM 915 C CA . PRO A 1 118 ? 4.513 -16.342 -3.434 1.00 80.12 118 PRO A CA 1
ATOM 916 C C . PRO A 1 118 ? 5.569 -15.665 -4.309 1.00 80.12 118 PRO A C 1
ATOM 918 O O . PRO A 1 118 ? 6.426 -16.333 -4.876 1.00 80.12 118 PRO A O 1
ATOM 921 N N . THR A 1 119 ? 5.555 -14.332 -4.368 1.00 85.69 119 THR A N 1
ATOM 922 C CA . THR A 1 119 ? 6.515 -13.561 -5.163 1.00 85.69 119 THR A CA 1
ATOM 923 C C . THR A 1 119 ? 7.929 -13.691 -4.605 1.00 85.69 119 THR A C 1
ATOM 925 O O . THR A 1 119 ? 8.884 -13.793 -5.367 1.00 85.69 119 THR A O 1
ATOM 928 N N . LEU A 1 120 ? 8.061 -13.734 -3.275 1.00 83.12 120 LEU A N 1
ATOM 929 C CA . LEU A 1 120 ? 9.347 -13.911 -2.602 1.00 83.12 120 LEU A CA 1
ATOM 930 C C . LEU A 1 120 ? 9.948 -15.292 -2.910 1.00 83.12 120 LEU A C 1
ATOM 932 O O . LEU A 1 120 ? 11.124 -15.377 -3.248 1.00 83.12 120 LEU A O 1
ATOM 936 N N . LEU A 1 121 ? 9.136 -16.354 -2.874 1.00 86.50 121 LEU A N 1
ATOM 937 C CA . LEU A 1 121 ? 9.569 -17.702 -3.252 1.00 86.50 121 LEU A CA 1
ATOM 938 C C . LEU A 1 121 ? 9.997 -17.783 -4.715 1.00 86.50 121 LEU A C 1
ATOM 940 O O . LEU A 1 121 ? 11.003 -18.421 -4.999 1.00 86.50 121 LEU A O 1
ATOM 944 N N . VAL A 1 122 ? 9.276 -17.126 -5.630 1.00 88.00 122 VAL A N 1
ATOM 945 C CA . VAL A 1 122 ? 9.682 -17.065 -7.041 1.00 88.00 122 VAL A CA 1
ATOM 946 C C . VAL A 1 122 ? 11.075 -16.460 -7.150 1.00 88.00 122 VAL A C 1
ATOM 948 O O . VAL A 1 122 ? 11.960 -17.121 -7.672 1.00 88.00 122 VAL A O 1
ATOM 951 N N . VAL A 1 123 ? 11.297 -15.270 -6.583 1.00 86.94 123 VAL A N 1
ATOM 952 C CA . VAL A 1 123 ? 12.609 -14.606 -6.629 1.00 86.94 123 VAL A CA 1
ATOM 953 C C . VAL A 1 123 ? 13.703 -15.477 -6.006 1.00 86.94 123 VAL A C 1
ATOM 955 O O . VAL A 1 123 ? 14.756 -15.622 -6.612 1.00 86.94 123 VAL A O 1
ATOM 958 N N . LEU A 1 124 ? 13.445 -16.094 -4.847 1.00 87.38 124 LEU A N 1
ATOM 959 C CA . LEU A 1 124 ? 14.406 -16.948 -4.138 1.00 87.38 124 LEU A CA 1
ATOM 960 C C . LEU A 1 124 ? 14.789 -18.209 -4.925 1.00 87.38 124 LEU A C 1
ATOM 962 O O . LEU A 1 124 ? 15.917 -18.667 -4.815 1.00 87.38 124 LEU A O 1
ATOM 966 N N . VAL A 1 125 ? 13.853 -18.787 -5.679 1.00 91.56 125 VAL A N 1
ATOM 967 C CA . VAL A 1 125 ? 14.105 -19.978 -6.506 1.00 91.56 125 VAL A CA 1
ATOM 968 C C . VAL A 1 125 ? 14.753 -19.607 -7.844 1.00 91.56 125 VAL A C 1
ATOM 970 O O . VAL A 1 125 ? 15.463 -20.424 -8.421 1.00 91.56 125 VAL A O 1
ATOM 973 N N . THR A 1 126 ? 14.490 -18.403 -8.361 1.00 85.69 126 THR A N 1
ATOM 974 C CA . THR A 1 126 ? 15.000 -17.948 -9.666 1.00 85.69 126 THR A CA 1
ATOM 975 C C . THR A 1 126 ? 16.334 -17.206 -9.610 1.00 85.69 126 THR A C 1
ATOM 977 O O . THR A 1 126 ? 16.938 -17.018 -10.664 1.00 85.69 126 THR A O 1
ATOM 980 N N . THR A 1 127 ? 16.750 -16.731 -8.431 1.00 62.28 127 THR A N 1
ATOM 981 C CA . THR A 1 127 ? 18.043 -16.060 -8.226 1.00 62.28 127 THR A CA 1
ATOM 982 C C . THR A 1 127 ? 19.136 -17.051 -7.877 1.00 62.28 127 THR A C 1
ATOM 984 O O . THR A 1 127 ? 20.283 -16.756 -8.275 1.00 62.28 127 THR A O 1
#

Foldseek 3Di:
DDDDDDDDDDDDDDDDDDPDDDCVVVPPDDDPPPPDPPPPPDPPPPDDVVLVVQLVVLVVLLVVCVVCVPPDVPNCVSVVSNVVSVVVVLVVVVVVVVVVVNDDPCVSVVVVCVVVVVVVVVVVVVD

pLDDT: mean 72.62, std 13.41, range [45.88, 91.56]

InterPro domains:
  IPR002656 Acyltransferase 3 domain [PF01757] (49-125)
  IPR050879 Acyltransferase 3 [PTHR23028] (47-125)

Organism: NCBI:txid120398

Sequence (127 aa):
MLPPHATPLNSPPTGAESDTLHPSDTLLLTMPAKPALQTHHSHPIAYRADIDGLRALAVTAVVLFHAYPKTFSSGFIGVDVFFVISGFLISSILFKENAKGSFTYADFYSRRIRRIYPTLLVVLVTT

Radius of gyration: 37.14 Å; chains: 1; bounding box: 99×35×79 Å